Protein AF-A0A355QIV5-F1 (afdb_monomer_lite)

Sequence (60 aa):
MSLAVLVSGTGSILDAMVSAGLPVALVVSDRPCPAIGMAADHDVEAVVVHRDSYGDDFDR

pLDDT: mean 93.44, std 7.06, range [64.81, 98.38]

Secondary structure (DSSP, 8-state):
--EEEEESS--HHHHHHHHTT--EEEEEESS--HHHHHHHHTT-EEEE---S--STTTT-

Radius of gyration: 12.16 Å; chains: 1; bounding box: 26×17×35 Å

Structure (mmCIF, N/CA/C/O backbone):
data_AF-A0A355QIV5-F1
#
_entry.id   AF-A0A355QIV5-F1
#
loop_
_atom_site.group_PDB
_atom_site.id
_atom_site.type_symbol
_atom_site.label_atom_id
_atom_site.label_alt_id
_atom_site.label_comp_id
_atom_site.label_asym_id
_atom_site.label_entity_id
_atom_site.label_seq_id
_atom_site.pdbx_PDB_ins_code
_atom_site.Cartn_x
_atom_site.Cartn_y
_atom_site.Cartn_z
_atom_site.occupancy
_atom_site.B_iso_or_equiv
_atom_site.auth_seq_id
_atom_site.auth_comp_id
_atom_site.auth_asym_id
_atom_site.auth_atom_id
_atom_site.pdbx_PDB_model_num
ATOM 1 N N . MET A 1 1 ? -17.239 -2.472 5.398 1.00 80.81 1 MET A N 1
ATOM 2 C CA . MET A 1 1 ? -16.623 -1.979 4.145 1.00 80.81 1 MET A CA 1
ATOM 3 C C . MET A 1 1 ? -15.148 -2.335 4.216 1.00 80.81 1 MET A C 1
ATOM 5 O O . MET A 1 1 ? -14.603 -2.195 5.301 1.00 80.81 1 MET A O 1
ATOM 9 N N . SER A 1 2 ? -14.540 -2.821 3.136 1.00 93.25 2 SER A N 1
ATOM 10 C CA . SER A 1 2 ? -13.128 -3.228 3.103 1.00 93.25 2 SER A CA 1
ATOM 11 C C . SER A 1 2 ? -12.409 -2.465 1.995 1.00 93.25 2 SER A C 1
ATOM 13 O O . SER A 1 2 ? -12.974 -2.334 0.908 1.00 93.25 2 SER A O 1
ATOM 15 N N . LEU A 1 3 ? -11.210 -1.948 2.269 1.00 98.00 3 LEU A N 1
ATOM 16 C CA . LEU A 1 3 ? -10.397 -1.206 1.304 1.00 98.00 3 LEU A CA 1
ATOM 17 C C . LEU A 1 3 ? -9.196 -2.037 0.854 1.00 98.00 3 LEU A C 1
ATOM 19 O O . LEU A 1 3 ? -8.527 -2.668 1.671 1.00 98.00 3 LEU A O 1
ATOM 23 N N . ALA A 1 4 ? -8.908 -1.974 -0.443 1.00 97.94 4 ALA A N 1
ATOM 24 C CA . ALA A 1 4 ? -7.638 -2.404 -1.008 1.00 97.94 4 ALA A CA 1
ATOM 25 C C . ALA A 1 4 ? -6.877 -1.170 -1.506 1.00 97.94 4 ALA A C 1
ATOM 27 O O . ALA A 1 4 ? -7.480 -0.280 -2.111 1.00 97.94 4 ALA A O 1
ATOM 28 N N . VAL A 1 5 ? -5.570 -1.108 -1.248 1.00 98.00 5 VAL A N 1
ATOM 29 C CA . VAL A 1 5 ? -4.715 0.024 -1.631 1.00 98.00 5 VAL A CA 1
ATOM 30 C C . VAL A 1 5 ? -3.622 -0.463 -2.574 1.00 98.00 5 VAL A C 1
ATOM 32 O O . VAL A 1 5 ? -2.870 -1.377 -2.244 1.00 98.00 5 VAL A O 1
ATOM 35 N N . LEU A 1 6 ? -3.535 0.157 -3.751 1.00 97.88 6 LEU A N 1
ATOM 36 C CA . LEU A 1 6 ? -2.487 -0.124 -4.727 1.00 97.88 6 LEU A CA 1
ATOM 37 C C . LEU A 1 6 ? -1.306 0.821 -4.494 1.00 97.88 6 LEU A C 1
ATOM 39 O O . LEU A 1 6 ? -1.487 2.035 -4.385 1.00 97.88 6 LEU A O 1
ATOM 43 N N . VAL A 1 7 ? -0.100 0.264 -4.419 1.00 97.25 7 VAL A N 1
ATOM 44 C CA . VAL A 1 7 ? 1.136 0.996 -4.121 1.00 97.25 7 VAL A CA 1
ATOM 45 C C . VAL A 1 7 ? 2.248 0.613 -5.095 1.00 97.25 7 VAL A C 1
ATOM 47 O O . VAL A 1 7 ? 2.280 -0.493 -5.613 1.00 97.25 7 VAL A O 1
ATOM 50 N N . SER A 1 8 ? 3.190 1.529 -5.317 1.00 96.00 8 SER A N 1
ATOM 51 C CA . SER A 1 8 ? 4.403 1.270 -6.116 1.00 96.00 8 SER A CA 1
ATOM 52 C C . SER A 1 8 ? 5.654 1.920 -5.515 1.00 96.00 8 SER A C 1
ATOM 54 O O . SER A 1 8 ? 6.685 2.033 -6.176 1.00 96.00 8 SER A O 1
ATOM 56 N N . GLY A 1 9 ? 5.565 2.419 -4.278 1.00 96.06 9 GLY A N 1
ATOM 57 C CA . GLY A 1 9 ? 6.562 3.316 -3.694 1.00 96.06 9 GLY A CA 1
ATOM 58 C C . GLY A 1 9 ? 6.655 3.221 -2.174 1.00 96.06 9 GLY A C 1
ATOM 59 O O . GLY A 1 9 ? 6.519 2.146 -1.594 1.00 96.06 9 GLY A O 1
ATOM 60 N N . THR A 1 10 ? 6.923 4.355 -1.525 1.00 97.56 10 THR A N 1
ATOM 61 C CA . THR A 1 10 ? 7.209 4.419 -0.082 1.00 97.56 10 THR A CA 1
ATOM 62 C C . THR A 1 10 ? 6.015 4.083 0.807 1.00 97.56 10 THR A C 1
ATOM 64 O O . THR A 1 10 ? 6.220 3.574 1.899 1.00 97.56 10 THR A O 1
ATOM 67 N N . GLY A 1 11 ? 4.784 4.336 0.349 1.00 96.88 11 GLY A N 1
ATOM 68 C CA . GLY A 1 11 ? 3.568 4.010 1.101 1.00 96.88 11 GLY A CA 1
ATOM 69 C C . GLY A 1 11 ? 3.069 5.105 2.045 1.00 96.88 11 GLY A C 1
ATOM 70 O O . GLY A 1 11 ? 2.220 4.824 2.874 1.00 96.88 11 GLY A O 1
ATOM 71 N N . SER A 1 12 ? 3.512 6.360 1.916 1.00 97.25 12 SER A N 1
ATOM 72 C CA . SER A 1 12 ? 3.078 7.442 2.824 1.00 97.25 12 SER A CA 1
ATOM 73 C C . SER A 1 12 ? 1.555 7.640 2.895 1.00 97.25 12 SER A C 1
ATOM 75 O O . SER A 1 12 ? 1.025 7.964 3.953 1.00 97.25 12 SER A O 1
ATOM 77 N N . ILE A 1 13 ? 0.832 7.420 1.790 1.00 97.56 13 ILE A N 1
ATOM 78 C CA . ILE A 1 13 ? -0.640 7.468 1.784 1.00 97.56 13 ILE A CA 1
ATOM 79 C C . ILE A 1 13 ? -1.229 6.248 2.497 1.00 97.56 13 ILE A C 1
ATOM 81 O O . ILE A 1 13 ? -2.168 6.409 3.267 1.00 97.56 13 ILE A O 1
ATOM 85 N N . LEU A 1 14 ? -0.675 5.050 2.280 1.00 97.50 1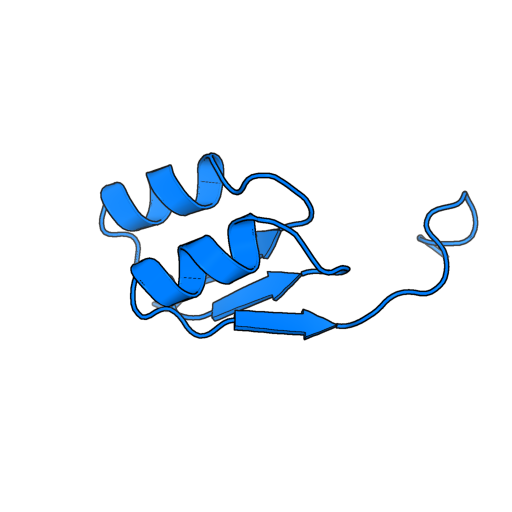4 LEU A N 1
ATOM 86 C CA . LEU A 1 14 ? -1.092 3.842 2.996 1.00 97.50 14 LEU A CA 1
ATOM 87 C C . LEU A 1 14 ? -0.943 4.040 4.511 1.00 97.50 14 LEU A C 1
ATOM 89 O O . LEU A 1 14 ? -1.896 3.801 5.246 1.00 97.50 14 LEU A O 1
ATOM 93 N N . ASP A 1 15 ? 0.206 4.552 4.954 1.00 96.31 15 ASP A N 1
ATOM 94 C CA . ASP A 1 15 ? 0.474 4.839 6.365 1.00 96.31 15 ASP A CA 1
ATOM 95 C C . ASP A 1 15 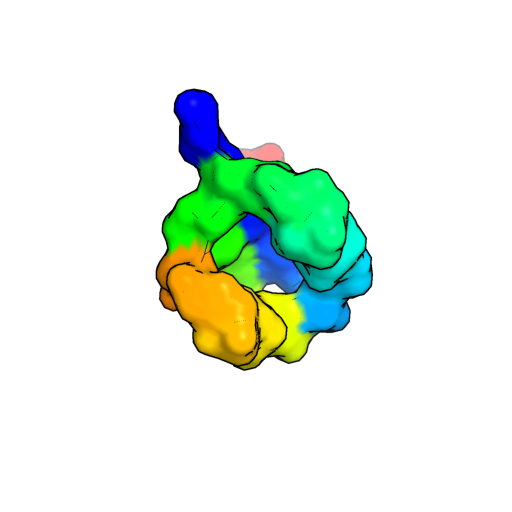? -0.549 5.815 6.958 1.00 96.31 15 ASP A C 1
ATOM 97 O O . ASP A 1 15 ? -1.121 5.570 8.021 1.00 96.31 15 ASP A O 1
ATOM 101 N N . ALA A 1 16 ? -0.859 6.892 6.229 1.00 97.69 16 ALA A N 1
ATOM 102 C CA . ALA A 1 16 ? -1.873 7.856 6.640 1.00 97.69 16 ALA A CA 1
ATOM 103 C C . ALA A 1 16 ? -3.282 7.237 6.699 1.00 97.69 16 ALA A C 1
ATOM 105 O O . ALA A 1 16 ? -4.045 7.534 7.617 1.00 97.69 16 ALA A O 1
ATOM 106 N N . MET A 1 17 ? -3.633 6.371 5.742 1.00 97.69 17 MET A N 1
ATOM 107 C CA . MET A 1 17 ? -4.928 5.684 5.698 1.00 97.69 17 MET A CA 1
ATOM 108 C C . MET A 1 17 ? -5.108 4.741 6.891 1.00 97.69 17 MET A C 1
ATOM 110 O O . MET A 1 17 ? -6.150 4.786 7.547 1.00 97.69 17 MET A O 1
ATOM 114 N N . VAL A 1 18 ? -4.095 3.922 7.185 1.00 96.06 18 VAL A N 1
ATOM 115 C CA . VAL A 1 18 ? -4.112 3.007 8.334 1.00 96.06 18 VAL A CA 1
ATOM 116 C C . VAL A 1 18 ? -4.116 3.794 9.644 1.00 96.06 18 VAL A C 1
ATOM 118 O O . VAL A 1 18 ? -4.952 3.534 10.507 1.00 96.06 18 VAL A O 1
ATOM 121 N N . SER A 1 19 ? -3.280 4.830 9.764 1.00 95.50 19 SER A N 1
ATOM 122 C CA . SER A 1 19 ? -3.250 5.713 10.941 1.00 95.50 19 SER A CA 1
ATOM 123 C C . SER A 1 19 ? -4.584 6.425 11.193 1.00 95.50 19 SER A C 1
ATOM 125 O O . SER A 1 19 ? -4.939 6.694 12.338 1.00 95.50 19 SER A O 1
ATOM 127 N N . ALA A 1 20 ? -5.351 6.716 10.138 1.00 97.12 20 ALA A N 1
ATOM 128 C CA . ALA A 1 20 ? -6.692 7.289 10.237 1.00 97.12 20 ALA A CA 1
ATOM 129 C C . ALA A 1 20 ? -7.786 6.252 10.575 1.00 97.12 20 ALA A C 1
ATOM 131 O O . ALA A 1 20 ? -8.962 6.610 10.657 1.00 97.12 20 ALA A O 1
ATOM 132 N N . GLY A 1 21 ? -7.427 4.977 10.759 1.00 96.06 21 GLY A N 1
ATOM 133 C CA . GLY A 1 21 ? -8.355 3.898 11.093 1.00 96.06 21 GLY A CA 1
ATOM 134 C 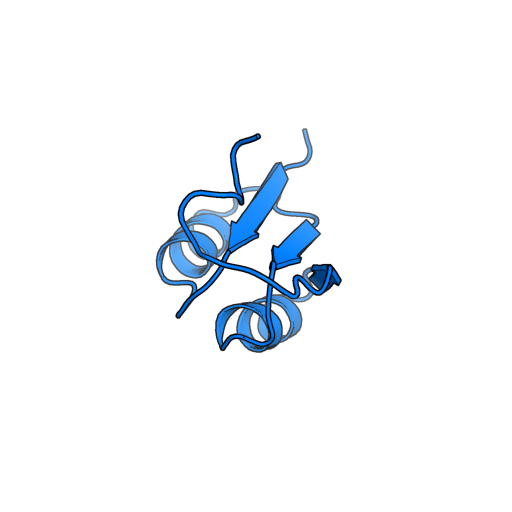C . GLY A 1 21 ? -9.232 3.451 9.925 1.00 96.06 21 GLY A C 1
ATOM 135 O O . GLY A 1 21 ? -10.307 2.887 10.142 1.00 96.06 21 GLY A O 1
ATOM 136 N N . LEU A 1 22 ? -8.819 3.715 8.680 1.00 97.62 22 LEU A N 1
ATOM 137 C CA . LEU A 1 22 ? -9.541 3.194 7.526 1.00 97.62 22 LEU A CA 1
ATOM 138 C C . LEU A 1 22 ? -9.406 1.663 7.473 1.00 97.62 22 LEU A C 1
ATOM 140 O O . LEU A 1 22 ? -8.324 1.142 7.740 1.00 97.62 22 LEU A O 1
ATOM 144 N N . PRO A 1 23 ? -10.468 0.925 7.095 1.00 97.00 23 PRO A N 1
ATOM 145 C CA . PRO A 1 23 ? -10.468 -0.536 7.104 1.00 97.00 23 PRO A CA 1
ATOM 146 C C . PRO A 1 23 ? -9.730 -1.096 5.878 1.00 97.00 23 PRO A C 1
ATOM 148 O O . PRO A 1 23 ? -10.344 -1.669 4.974 1.00 97.00 23 PRO A O 1
ATOM 151 N N . VAL A 1 24 ? -8.417 -0.871 5.815 1.00 97.88 24 VAL A N 1
ATOM 152 C CA . VAL A 1 24 ? -7.531 -1.429 4.789 1.00 97.88 24 VAL A CA 1
ATOM 153 C C . VAL A 1 24 ? -7.298 -2.900 5.100 1.00 97.88 24 VAL A C 1
ATOM 155 O O . VAL A 1 24 ? -6.758 -3.232 6.146 1.00 97.88 24 VAL A O 1
ATOM 158 N N . ALA A 1 25 ? -7.721 -3.775 4.193 1.00 97.81 25 ALA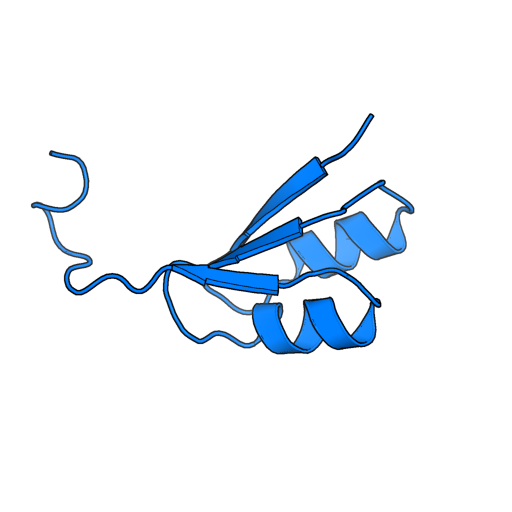 A N 1
ATOM 159 C CA . ALA A 1 25 ? -7.588 -5.222 4.349 1.00 97.81 25 ALA A CA 1
ATOM 160 C C . ALA A 1 25 ? -6.579 -5.842 3.377 1.00 97.81 25 ALA A C 1
ATOM 162 O O . ALA A 1 25 ? -6.227 -7.003 3.540 1.00 97.81 25 ALA A O 1
ATOM 163 N N . LEU A 1 26 ? -6.150 -5.100 2.350 1.00 98.19 26 LEU A N 1
ATOM 164 C CA . LEU A 1 26 ? -5.215 -5.599 1.347 1.00 98.19 26 LEU A CA 1
ATOM 165 C C . LEU A 1 26 ? -4.358 -4.469 0.774 1.00 98.19 26 LEU A C 1
ATOM 167 O O . LEU A 1 26 ? -4.869 -3.414 0.386 1.00 98.19 26 LEU A O 1
ATOM 171 N N . VAL A 1 27 ? -3.063 -4.729 0.642 1.00 98.38 27 VAL A N 1
ATOM 172 C CA . VAL A 1 27 ? -2.117 -3.898 -0.101 1.00 98.38 27 VAL A CA 1
ATOM 173 C C . VAL A 1 27 ? -1.617 -4.682 -1.304 1.00 98.38 27 VAL A C 1
ATOM 175 O O . VAL A 1 27 ? -1.137 -5.805 -1.175 1.00 98.38 27 VAL A O 1
ATOM 178 N N . VAL A 1 28 ? -1.723 -4.090 -2.489 1.00 98.12 28 VAL A N 1
ATOM 179 C CA . VAL A 1 28 ? -1.242 -4.703 -3.731 1.00 98.12 28 VAL A CA 1
ATOM 180 C C . VAL A 1 28 ? -0.157 -3.828 -4.326 1.00 98.12 28 VAL A C 1
ATOM 182 O O . VAL A 1 28 ? -0.331 -2.615 -4.435 1.00 98.12 28 VAL A O 1
ATOM 185 N N . SER A 1 29 ? 0.949 -4.436 -4.741 1.00 97.19 29 SER A N 1
ATOM 186 C CA . SER A 1 29 ? 1.998 -3.736 -5.474 1.00 97.19 29 SER A CA 1
ATOM 187 C C . SER A 1 29 ? 2.300 -4.385 -6.810 1.00 97.19 29 SER A C 1
ATOM 189 O O . SER A 1 29 ? 2.247 -5.604 -6.944 1.00 97.19 29 SER A O 1
ATOM 191 N N . ASP A 1 30 ? 2.688 -3.559 -7.775 1.00 95.44 30 ASP A N 1
ATOM 192 C CA . ASP A 1 30 ? 3.192 -3.977 -9.084 1.00 95.44 30 ASP A CA 1
ATOM 193 C C . ASP A 1 30 ? 4.688 -4.362 -9.073 1.00 95.44 30 ASP A C 1
ATOM 195 O O . ASP A 1 30 ? 5.255 -4.739 -10.102 1.00 95.44 30 ASP A O 1
ATOM 199 N N . ARG A 1 31 ? 5.359 -4.192 -7.925 1.00 94.00 31 ARG A N 1
ATOM 200 C CA . ARG A 1 31 ? 6.796 -4.441 -7.727 1.00 94.00 31 ARG A CA 1
ATOM 201 C C . ARG A 1 31 ? 7.163 -4.592 -6.243 1.00 94.00 31 ARG A C 1
ATOM 203 O O . ARG A 1 31 ? 6.436 -4.104 -5.382 1.00 94.00 31 ARG A O 1
ATOM 210 N N . PRO A 1 32 ? 8.320 -5.164 -5.885 1.00 95.38 32 PRO A N 1
ATOM 211 C CA . PRO A 1 32 ? 8.836 -5.030 -4.526 1.00 95.38 32 PRO A CA 1
ATOM 212 C C . PRO A 1 32 ? 9.055 -3.548 -4.179 1.00 95.38 32 PRO A C 1
ATOM 214 O O . PRO A 1 32 ? 9.769 -2.838 -4.887 1.00 95.38 32 PRO A O 1
ATOM 217 N N . CYS A 1 33 ? 8.434 -3.063 -3.105 1.00 96.25 33 CYS A N 1
ATOM 218 C CA . CYS A 1 33 ? 8.572 -1.677 -2.657 1.00 96.25 33 CYS A CA 1
ATOM 219 C C . CYS A 1 33 ? 8.441 -1.564 -1.129 1.00 96.25 33 CYS A C 1
ATOM 221 O O . CYS A 1 33 ? 7.856 -2.455 -0.508 1.00 96.25 33 CYS A O 1
ATOM 223 N N . PRO A 1 34 ? 8.921 -0.468 -0.507 1.00 97.81 34 PRO A N 1
ATOM 224 C CA . PRO A 1 34 ? 8.858 -0.292 0.948 1.00 97.81 34 PRO A CA 1
ATOM 225 C C . PRO A 1 34 ? 7.449 -0.423 1.541 1.00 97.81 34 PRO A C 1
ATOM 227 O O . PRO A 1 34 ? 7.296 -0.979 2.626 1.00 97.81 34 PRO A O 1
ATOM 230 N N . ALA A 1 35 ? 6.416 0.004 0.807 1.00 97.62 35 ALA A N 1
ATOM 231 C CA . ALA A 1 35 ? 5.027 -0.107 1.250 1.00 97.62 35 ALA A CA 1
ATOM 232 C C . ALA A 1 35 ? 4.566 -1.554 1.533 1.00 97.62 35 ALA A C 1
ATOM 234 O O . ALA A 1 35 ? 3.657 -1.747 2.333 1.00 97.62 35 ALA A O 1
ATOM 235 N N . ILE A 1 36 ? 5.191 -2.569 0.919 1.00 97.50 36 ILE A N 1
ATOM 236 C CA . ILE A 1 36 ? 4.884 -3.980 1.205 1.00 97.50 36 ILE A CA 1
ATOM 237 C C . ILE A 1 36 ? 5.346 -4.368 2.614 1.00 97.50 36 ILE A C 1
ATOM 239 O O . ILE A 1 36 ? 4.616 -5.049 3.324 1.00 97.50 36 ILE A O 1
ATOM 243 N N . GLY A 1 37 ? 6.529 -3.908 3.036 1.00 95.56 37 GLY A N 1
ATOM 244 C CA . GLY A 1 37 ? 7.012 -4.130 4.404 1.00 95.56 37 GLY A CA 1
ATOM 245 C C . GLY A 1 37 ? 6.161 -3.382 5.430 1.00 95.56 37 GLY A C 1
ATOM 246 O O . GLY A 1 37 ? 5.740 -3.962 6.421 1.00 95.56 37 GLY A O 1
ATOM 247 N N . MET A 1 38 ? 5.813 -2.131 5.123 1.00 95.50 38 MET A N 1
ATOM 248 C CA . MET A 1 38 ? 4.932 -1.309 5.958 1.00 95.50 38 MET A CA 1
ATOM 249 C C . MET A 1 38 ? 3.548 -1.940 6.167 1.00 95.50 38 MET A C 1
ATOM 251 O O . MET A 1 38 ? 2.991 -1.842 7.253 1.00 95.50 38 MET A O 1
ATOM 255 N N . ALA A 1 39 ? 2.979 -2.586 5.146 1.00 95.06 39 ALA A N 1
ATOM 256 C CA . ALA A 1 39 ? 1.704 -3.285 5.286 1.00 95.06 39 ALA A CA 1
ATOM 257 C C . ALA A 1 39 ? 1.782 -4.406 6.337 1.00 95.06 39 ALA A C 1
ATOM 259 O O . ALA A 1 39 ? 0.886 -4.522 7.168 1.00 95.06 39 ALA A O 1
ATOM 260 N N . ALA A 1 40 ? 2.886 -5.160 6.359 1.00 91.06 40 ALA A N 1
ATOM 261 C CA . ALA A 1 40 ? 3.113 -6.199 7.359 1.00 91.06 40 ALA A CA 1
ATOM 262 C C . ALA A 1 40 ? 3.256 -5.628 8.782 1.00 91.06 40 ALA A C 1
ATOM 264 O O . ALA A 1 40 ? 2.720 -6.214 9.720 1.00 91.06 40 ALA A O 1
ATOM 265 N N . ASP A 1 41 ? 3.906 -4.469 8.944 1.00 93.06 41 ASP A N 1
ATOM 266 C CA . ASP A 1 41 ? 4.025 -3.786 10.246 1.00 93.06 41 ASP A CA 1
ATOM 267 C C . ASP A 1 41 ? 2.657 -3.367 10.823 1.00 93.06 41 ASP A C 1
ATOM 269 O O . ASP A 1 41 ? 2.499 -3.248 12.038 1.00 93.06 41 ASP A O 1
ATOM 273 N N . HIS A 1 42 ? 1.662 -3.179 9.952 1.00 91.25 42 HIS A N 1
ATOM 274 C CA . HIS A 1 42 ? 0.284 -2.820 10.296 1.00 91.25 42 HIS A CA 1
ATOM 275 C C . HIS A 1 42 ? -0.687 -4.020 10.315 1.00 91.25 42 HIS A C 1
ATOM 277 O O . HIS A 1 42 ? -1.896 -3.814 10.399 1.00 91.25 42 HIS A O 1
ATOM 283 N N . ASP A 1 43 ? -0.181 -5.260 10.241 1.00 93.81 43 ASP A N 1
ATOM 284 C CA . ASP A 1 43 ? -0.973 -6.507 10.157 1.00 93.81 43 ASP A CA 1
ATOM 285 C C . ASP A 1 43 ? -1.959 -6.532 8.969 1.00 93.81 43 ASP A C 1
ATOM 287 O O . ASP A 1 43 ? -3.051 -7.099 9.024 1.00 93.81 43 ASP A O 1
ATOM 291 N N . VAL A 1 44 ? -1.574 -5.884 7.865 1.00 96.69 44 VAL A N 1
ATOM 292 C CA . VAL A 1 44 ? -2.346 -5.840 6.621 1.00 96.69 44 VAL A CA 1
ATOM 293 C C . VAL A 1 44 ? -1.748 -6.818 5.614 1.00 96.69 44 VAL A C 1
ATOM 295 O O . VAL A 1 44 ? -0.547 -6.793 5.336 1.00 96.69 44 VAL A O 1
ATOM 298 N N . GLU A 1 45 ? -2.597 -7.656 5.015 1.00 97.69 45 GLU A N 1
ATOM 299 C CA . GLU A 1 45 ? -2.178 -8.578 3.959 1.00 97.69 45 GLU A CA 1
ATOM 300 C C . GLU A 1 45 ? -1.581 -7.813 2.770 1.00 97.69 45 GLU A C 1
ATOM 302 O O . GLU A 1 45 ? -2.136 -6.811 2.307 1.00 97.69 45 GLU A O 1
ATOM 307 N N . ALA A 1 46 ? -0.449 -8.298 2.257 1.00 97.81 46 ALA A N 1
ATOM 308 C CA . ALA A 1 46 ? 0.277 -7.657 1.173 1.00 97.81 46 ALA A CA 1
ATOM 309 C C . ALA A 1 46 ? 0.635 -8.656 0.071 1.00 97.81 46 ALA A C 1
ATOM 311 O O . ALA A 1 46 ? 1.216 -9.709 0.333 1.00 97.81 46 ALA A O 1
ATOM 312 N N . VAL A 1 47 ? 0.331 -8.298 -1.177 1.00 98.06 47 VAL A N 1
ATOM 313 C CA . VAL A 1 47 ? 0.623 -9.123 -2.353 1.00 98.06 47 VAL A CA 1
ATOM 314 C C . VAL A 1 47 ? 1.399 -8.310 -3.380 1.00 98.06 47 VAL A C 1
ATOM 316 O O . VAL A 1 47 ? 1.024 -7.193 -3.737 1.00 98.06 47 VAL A O 1
ATOM 319 N N . VAL A 1 48 ? 2.478 -8.898 -3.896 1.00 97.44 48 VAL A N 1
ATOM 320 C CA . VAL A 1 48 ? 3.190 -8.373 -5.063 1.00 97.44 48 VAL A CA 1
ATOM 321 C C . VAL A 1 48 ? 2.699 -9.112 -6.301 1.00 97.44 48 VAL A C 1
ATOM 323 O O . VAL A 1 48 ? 2.928 -10.310 -6.455 1.00 97.44 48 VAL A O 1
ATOM 326 N N . VAL A 1 49 ? 2.043 -8.382 -7.195 1.00 96.06 49 VAL A N 1
ATOM 327 C CA . VAL A 1 49 ? 1.696 -8.844 -8.538 1.00 96.06 49 VAL A CA 1
ATOM 328 C C . VAL A 1 49 ? 2.762 -8.300 -9.478 1.00 96.06 49 VAL A C 1
ATOM 330 O O . VAL A 1 49 ? 2.718 -7.143 -9.886 1.00 96.06 49 VAL A O 1
ATOM 333 N N . HIS A 1 50 ? 3.768 -9.125 -9.761 1.00 91.56 50 HIS A N 1
ATOM 334 C CA . HIS A 1 50 ? 4.912 -8.706 -10.562 1.00 91.56 50 HIS A CA 1
ATOM 335 C C . HIS A 1 50 ? 4.508 -8.260 -11.967 1.00 91.56 50 HIS A C 1
ATOM 337 O O . HIS A 1 50 ? 3.672 -8.877 -12.628 1.00 91.56 50 HIS A O 1
ATOM 343 N N . ARG A 1 51 ? 5.173 -7.197 -12.413 1.00 85.00 51 ARG A N 1
ATOM 344 C CA . ARG A 1 51 ? 5.081 -6.649 -13.758 1.00 85.00 51 ARG A CA 1
ATOM 345 C C . ARG A 1 51 ? 6.461 -6.580 -14.398 1.00 85.00 51 ARG A C 1
ATOM 347 O O . ARG A 1 51 ? 7.422 -6.180 -13.746 1.00 85.00 51 ARG A O 1
ATOM 354 N N . ASP A 1 52 ? 6.505 -6.882 -15.693 1.00 85.50 52 ASP A N 1
ATOM 355 C CA . ASP A 1 52 ? 7.747 -6.913 -16.469 1.00 85.50 52 ASP A CA 1
ATOM 356 C C . ASP A 1 52 ? 8.009 -5.623 -17.278 1.00 85.50 52 ASP A C 1
ATOM 358 O O . ASP A 1 52 ? 9.156 -5.357 -17.631 1.00 85.50 52 ASP A O 1
ATOM 362 N N . SER A 1 53 ? 6.985 -4.791 -17.545 1.00 86.94 53 SER A N 1
ATOM 363 C CA . SER A 1 53 ? 7.117 -3.510 -18.276 1.00 86.94 53 SER A CA 1
ATOM 364 C C . SER A 1 53 ? 6.427 -2.331 -17.578 1.00 86.94 53 SER A C 1
ATOM 366 O O . SER A 1 53 ? 5.311 -2.442 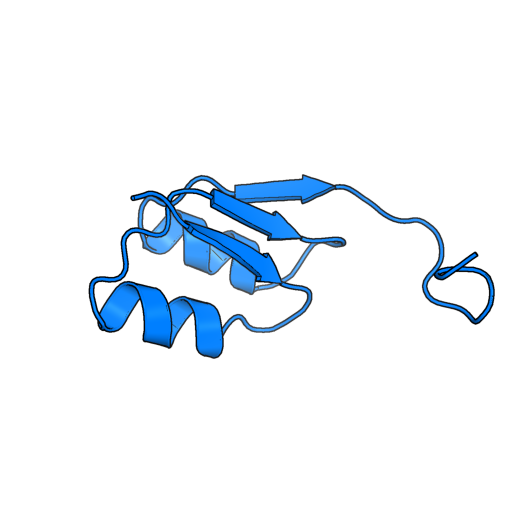-17.073 1.00 86.94 53 SER A O 1
ATOM 368 N N . TYR A 1 54 ? 7.074 -1.164 -17.609 1.00 82.94 54 TYR A N 1
ATOM 369 C CA . TYR A 1 54 ? 6.559 0.114 -17.092 1.00 82.94 54 TYR A CA 1
ATOM 370 C C . TYR A 1 54 ? 6.460 1.203 -18.173 1.00 82.94 54 TYR A C 1
ATOM 372 O O . TYR A 1 54 ? 6.272 2.371 -17.837 1.00 82.94 54 TYR A O 1
ATOM 380 N N . GLY A 1 55 ? 6.664 0.834 -19.441 1.00 84.19 55 GLY A N 1
ATOM 381 C CA . GLY A 1 55 ? 6.709 1.758 -20.573 1.00 84.19 55 GLY A CA 1
ATOM 382 C C . GLY A 1 55 ? 5.342 2.038 -21.196 1.00 84.19 55 GLY A C 1
ATOM 383 O O . GLY A 1 55 ? 4.304 1.635 -20.678 1.00 84.19 55 GLY A O 1
ATOM 384 N N . ASP A 1 56 ? 5.357 2.714 -22.345 1.00 83.81 56 ASP A N 1
ATOM 385 C CA . ASP A 1 56 ? 4.165 3.171 -23.080 1.00 83.81 56 ASP A CA 1
ATOM 386 C C . ASP A 1 56 ? 3.227 2.041 -23.553 1.00 83.81 56 ASP A C 1
ATOM 388 O O . ASP A 1 56 ? 2.121 2.297 -24.033 1.00 83.81 56 ASP A O 1
ATOM 392 N N . ASP A 1 57 ? 3.671 0.787 -23.476 1.00 80.00 57 ASP A N 1
ATOM 393 C CA . ASP A 1 57 ? 2.877 -0.400 -23.774 1.00 80.00 57 ASP A CA 1
ATOM 394 C C . ASP A 1 57 ? 2.067 -0.914 -22.574 1.00 80.00 57 ASP A C 1
ATOM 396 O O . ASP A 1 57 ? 1.283 -1.841 -22.739 1.00 80.00 57 ASP A O 1
ATOM 400 N N . PHE A 1 58 ? 2.220 -0.309 -21.393 1.00 75.56 58 PHE A N 1
ATOM 401 C CA . PHE A 1 58 ? 1.583 -0.771 -20.163 1.00 75.56 58 PHE A CA 1
ATOM 402 C C . PHE A 1 58 ? 0.057 -0.596 -20.127 1.00 75.56 58 PHE A C 1
ATOM 404 O O . PHE A 1 58 ? -0.640 -1.514 -19.707 1.00 75.56 58 PHE A O 1
ATOM 411 N N . ASP A 1 59 ? -0.464 0.559 -20.551 1.00 72.38 59 ASP A N 1
ATOM 412 C CA . ASP A 1 59 ? -1.901 0.888 -20.472 1.00 72.38 59 ASP A CA 1
ATOM 413 C C . ASP A 1 59 ? -2.705 0.374 -21.689 1.00 72.38 59 ASP A C 1
ATOM 415 O O . ASP A 1 59 ? -3.766 0.916 -22.014 1.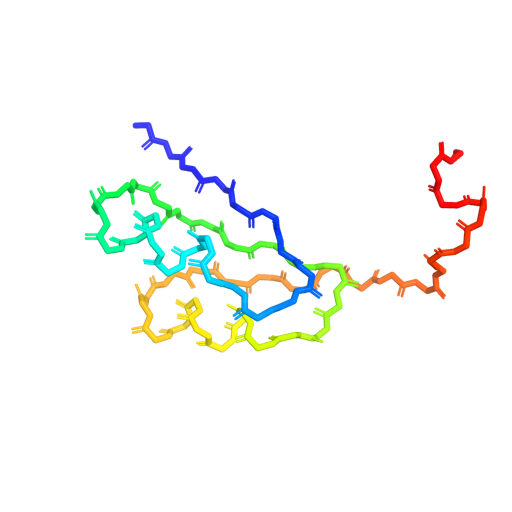00 72.38 59 ASP A O 1
ATOM 419 N N . ARG A 1 60 ? -2.179 -0.622 -22.415 1.00 64.81 60 ARG A N 1
ATOM 420 C CA . ARG A 1 60 ? -2.772 -1.150 -23.654 1.00 64.81 60 ARG A CA 1
ATOM 421 C C . ARG A 1 60 ? -3.423 -2.515 -23.490 1.00 64.81 60 ARG A C 1
ATOM 423 O O . ARG A 1 60 ? -2.900 -3.347 -22.722 1.00 64.81 60 ARG A O 1
#

Foldseek 3Di:
DEDEAEDAEQCPVVVVCVVVVPRYQEYEYQDDYNNQVVCVVSVHHYYYPHDDDDDPVVVD